Protein AF-0000000077054964 (afdb_homodimer)

Organism: Blastocystis hominis (NCBI:txid12968)

Solvent-accessible surface area (backbone atoms only — not comparable to full-atom values): 8172 Å² total; per-residue (Å²): 106,74,77,72,73,45,80,78,62,85,59,65,13,46,32,39,35,36,31,47,62,88,30,53,36,88,89,41,48,75,38,78,88,78,68,34,44,30,48,86,92,35,61,65,42,72,71,32,73,47,44,32,30,28,70,39,78,45,72,78,81,77,55,45,39,35,36,39,24,25,66,100,111,79,71,74,73,46,79,77,62,85,60,64,12,45,32,38,36,36,31,48,63,89,32,52,36,87,90,41,48,74,39,79,88,78,68,35,44,30,48,86,90,37,60,65,42,72,70,32,74,47,43,32,28,29,70,39,77,47,71,78,82,76,53,46,38,34,35,38,26,26,64,100

pLDDT: mean 88.92, std 19.29, range [23.62, 98.81]

Structure (mmCIF, N/CA/C/O backbone):
data_AF-0000000077054964-model_v1
#
loop_
_entity.id
_entity.type
_entity.pdbx_description
1 polymer 'S1 motif domain-containing protein'
#
loop_
_atom_site.group_PDB
_atom_site.id
_atom_site.type_symbol
_atom_site.label_atom_id
_atom_site.label_alt_id
_atom_site.label_comp_id
_atom_site.label_asym_id
_atom_site.label_entity_id
_atom_site.label_seq_id
_atom_site.pdbx_PDB_ins_code
_atom_site.Cartn_x
_atom_site.Cartn_y
_atom_site.Cartn_z
_atom_site.occupancy
_atom_site.B_iso_or_equiv
_atom_site.auth_seq_id
_atom_site.auth_comp_id
_atom_site.auth_asym_id
_atom_site.auth_atom_id
_atom_site.pdbx_PDB_model_num
ATOM 1 N N . MET A 1 1 ? -10.797 3.553 -9.766 1 24.56 1 MET A N 1
ATOM 2 C CA . MET A 1 1 ? -10.547 3.869 -11.172 1 24.56 1 MET A CA 1
ATOM 3 C C . MET A 1 1 ? -9.492 4.965 -11.305 1 24.56 1 MET A C 1
ATOM 5 O O . MET A 1 1 ? -9.781 6.141 -11.07 1 24.56 1 MET A O 1
ATOM 9 N N . ILE A 1 2 ? -8.312 4.715 -10.711 1 35.47 2 ILE A N 1
ATOM 10 C CA . ILE A 1 2 ? -7.176 5.555 -10.344 1 35.47 2 ILE A CA 1
ATOM 11 C C . ILE A 1 2 ? -6.648 6.277 -11.578 1 35.47 2 ILE A C 1
ATOM 13 O O . ILE A 1 2 ? -6.41 5.656 -12.617 1 35.47 2 ILE A O 1
ATOM 17 N N . ARG A 1 3 ? -7.016 7.434 -11.812 1 34.5 3 ARG A N 1
ATOM 18 C CA . ARG A 1 3 ? -6.5 8.211 -12.93 1 34.5 3 ARG A CA 1
ATOM 19 C C . ARG A 1 3 ? -4.996 8.008 -13.102 1 34.5 3 ARG A C 1
ATOM 21 O O . ARG A 1 3 ? -4.234 8.148 -12.141 1 34.5 3 ARG A O 1
ATOM 28 N N . LEU A 1 4 ? -4.648 7.102 -13.906 1 39.84 4 LEU A N 1
ATOM 29 C CA . LEU A 1 4 ? -3.309 6.887 -14.445 1 39.84 4 LEU A CA 1
ATOM 30 C C . LEU A 1 4 ? -2.645 8.219 -14.789 1 39.84 4 LEU A C 1
ATOM 32 O O . LEU A 1 4 ? -2.891 8.781 -15.852 1 39.84 4 LEU A O 1
ATOM 36 N N . HIS A 1 5 ? -2.82 9.188 -14.062 1 40.28 5 HIS A N 1
ATOM 37 C CA . HIS A 1 5 ? -1.897 10.258 -14.438 1 40.28 5 HIS A CA 1
ATOM 38 C C . HIS A 1 5 ? -0.473 9.727 -14.57 1 40.28 5 HIS A C 1
ATOM 40 O O . HIS A 1 5 ? 0.489 10.461 -14.328 1 40.28 5 HIS A O 1
ATOM 46 N N . TYR A 1 6 ? -0.419 8.438 -14.797 1 43.5 6 TYR A N 1
ATOM 47 C CA . TYR A 1 6 ? 0.88 7.773 -14.805 1 43.5 6 TYR A CA 1
ATOM 48 C C . TYR A 1 6 ? 1.759 8.312 -15.93 1 43.5 6 TYR A C 1
ATOM 50 O O . TYR A 1 6 ? 2.732 7.672 -16.328 1 43.5 6 TYR A O 1
ATOM 58 N N . LEU A 1 7 ? 1.422 9.25 -16.688 1 47.88 7 LEU A N 1
ATOM 59 C CA . LEU A 1 7 ? 2.52 9.461 -17.625 1 47.88 7 LEU A CA 1
ATOM 60 C C . LEU A 1 7 ? 3.865 9.219 -16.938 1 47.88 7 LEU A C 1
ATOM 62 O O . LEU A 1 7 ? 4.742 8.57 -17.516 1 47.88 7 LEU A O 1
ATOM 66 N N . GLY A 1 8 ? 4.098 9.945 -15.977 1 48.12 8 GLY A N 1
ATOM 67 C CA . GLY A 1 8 ? 5.508 10.031 -15.633 1 48.12 8 GLY A CA 1
ATOM 68 C C . GLY A 1 8 ? 5.992 8.852 -14.812 1 48.12 8 GLY A C 1
ATOM 69 O O . GLY A 1 8 ? 7.043 8.93 -14.172 1 48.12 8 GLY A O 1
ATOM 70 N N . LEU A 1 9 ? 5.047 7.953 -14.352 1 56.97 9 LEU A N 1
ATOM 71 C CA . LEU A 1 9 ? 5.777 7.016 -13.508 1 56.97 9 LEU A CA 1
ATOM 72 C C . LEU A 1 9 ? 6.332 5.855 -14.328 1 56.97 9 LEU A C 1
ATOM 74 O O . LEU A 1 9 ? 5.594 5.223 -15.094 1 56.97 9 LEU A O 1
ATOM 78 N N . ILE A 1 10 ? 7.461 5.945 -14.898 1 57.34 10 ILE A N 1
ATOM 79 C CA . ILE A 1 10 ? 8.266 4.926 -15.562 1 57.34 10 ILE A CA 1
ATOM 80 C C . ILE A 1 10 ? 8.633 3.828 -14.57 1 57.34 10 ILE A C 1
ATOM 82 O O . ILE A 1 10 ? 9.555 3.045 -14.82 1 57.34 10 ILE A O 1
ATOM 86 N N . VAL A 1 11 ? 7.855 3.475 -13.398 1 69.44 11 VAL A N 1
ATOM 87 C CA . VAL A 1 11 ? 8.57 2.721 -12.375 1 69.44 11 VAL A CA 1
ATOM 88 C C . VAL A 1 11 ? 8.109 1.265 -12.383 1 69.44 11 VAL A C 1
ATOM 90 O O . VAL A 1 11 ? 6.957 0.977 -12.719 1 69.44 11 VAL A O 1
ATOM 93 N N . GLU A 1 12 ? 9.031 0.285 -12.508 1 82.25 12 GLU A N 1
ATOM 94 C CA . GLU A 1 12 ? 8.805 -1.092 -12.078 1 82.25 12 GLU A CA 1
ATOM 95 C C . GLU A 1 12 ? 8.453 -1.158 -10.594 1 82.25 12 GLU A C 1
ATOM 97 O O . GLU A 1 12 ? 8.992 -0.393 -9.789 1 82.25 12 GLU A O 1
ATOM 102 N N . GLY A 1 13 ? 7.477 -2.018 -10.32 1 91.75 13 GLY A N 1
ATOM 103 C CA . GLY A 1 13 ? 7.082 -2.197 -8.93 1 91.75 13 GLY A CA 1
ATOM 104 C C . GLY A 1 13 ? 6.039 -1.195 -8.469 1 91.75 13 GLY A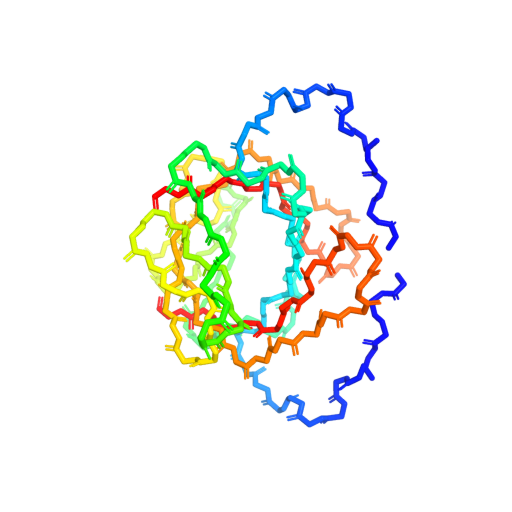 C 1
ATOM 105 O O . GLY A 1 13 ? 6.102 -0.701 -7.344 1 91.75 13 GLY A O 1
ATOM 106 N N . LEU A 1 14 ? 5.137 -0.831 -9.383 1 94.81 14 LEU A N 1
ATOM 107 C CA . LEU A 1 14 ? 4.098 0.143 -9.055 1 94.81 14 LEU A CA 1
ATOM 108 C C . LEU A 1 14 ? 3.137 -0.415 -8.016 1 94.81 14 LEU A C 1
ATOM 110 O O . LEU A 1 14 ? 2.721 -1.573 -8.102 1 94.81 14 LEU A O 1
ATOM 114 N N . PHE A 1 15 ? 2.859 0.333 -7.074 1 96.81 15 PHE A N 1
ATOM 115 C CA . PHE A 1 15 ? 1.941 0.081 -5.969 1 96.81 15 PHE A CA 1
ATOM 116 C C . PHE A 1 15 ? 1.051 1.292 -5.719 1 96.81 15 PHE A C 1
ATOM 118 O O . PHE A 1 15 ? 1.493 2.283 -5.133 1 96.81 15 PHE A O 1
ATOM 125 N N . ASN A 1 16 ? -0.178 1.223 -6.191 1 96.69 16 ASN A N 1
ATOM 126 C CA . ASN A 1 16 ? -1.139 2.291 -5.945 1 96.69 16 ASN A CA 1
ATOM 127 C C . ASN A 1 16 ? -1.849 2.109 -4.605 1 96.69 16 ASN A C 1
ATOM 129 O O . ASN A 1 16 ? -2.219 0.991 -4.242 1 96.69 16 ASN A O 1
ATOM 133 N N . ALA A 1 17 ? -2.049 3.26 -3.955 1 98.19 17 ALA A N 1
ATOM 134 C CA . ALA A 1 17 ? -2.686 3.102 -2.65 1 98.19 17 ALA A CA 1
ATOM 135 C C . ALA A 1 17 ? -3.559 4.309 -2.316 1 98.19 17 ALA A C 1
ATOM 137 O O . ALA A 1 17 ? -3.439 5.359 -2.947 1 98.19 17 ALA A O 1
ATOM 138 N N . SER A 1 18 ? -4.348 4.09 -1.297 1 97.75 18 SER A N 1
ATOM 139 C CA . SER A 1 18 ? -5.133 5.172 -0.709 1 97.75 18 SER A CA 1
ATOM 140 C C . SER A 1 18 ? -5.43 4.902 0.762 1 97.75 18 SER A C 1
ATOM 142 O O . SER A 1 18 ? -5.621 3.752 1.161 1 97.75 18 SER A O 1
ATOM 144 N N . VAL A 1 19 ? -5.48 5.945 1.447 1 97.81 19 VAL A N 1
ATOM 145 C CA . VAL A 1 19 ? -5.699 5.902 2.889 1 97.81 19 VAL A CA 1
ATOM 146 C C . VAL A 1 19 ? -6.805 6.883 3.273 1 97.81 19 VAL A C 1
ATOM 148 O O . VAL A 1 19 ? -6.684 8.086 3.035 1 97.81 19 VAL A O 1
ATOM 151 N N . PRO A 1 20 ? -7.926 6.371 3.84 1 96.44 20 PRO A N 1
ATOM 152 C CA . PRO A 1 20 ? -8.883 7.32 4.41 1 96.44 20 PRO A CA 1
ATOM 153 C C . PRO A 1 20 ? -8.359 7.992 5.68 1 96.44 20 PRO A C 1
ATOM 155 O O . PRO A 1 20 ? -7.969 7.305 6.629 1 96.44 20 PRO A O 1
ATOM 158 N N . GLU A 1 21 ? -8.398 9.281 5.719 1 95.94 21 GLU A N 1
ATOM 159 C CA . GLU A 1 21 ? -7.836 10.031 6.844 1 95.94 21 GLU A CA 1
ATOM 160 C C . GLU A 1 21 ? -8.578 9.719 8.141 1 95.94 21 GLU A C 1
ATOM 162 O O . GLU A 1 21 ? -7.988 9.75 9.219 1 95.94 21 GLU A O 1
ATOM 167 N N . ASP A 1 22 ? -9.805 9.391 8.023 1 94.19 22 ASP A N 1
ATOM 168 C CA . ASP A 1 22 ? -10.617 9.164 9.219 1 94.19 22 ASP A CA 1
ATOM 169 C C . ASP A 1 22 ? -10.383 7.766 9.781 1 94.19 22 ASP A C 1
ATOM 171 O O . ASP A 1 22 ? -10.867 7.441 10.867 1 94.19 22 ASP A O 1
ATOM 175 N N . LEU A 1 23 ? -9.656 6.945 9.086 1 94.88 23 LEU A N 1
ATOM 176 C CA . LEU A 1 23 ? -9.414 5.586 9.562 1 94.88 23 LEU A CA 1
ATOM 177 C C . LEU A 1 23 ? -7.938 5.363 9.852 1 94.88 23 LEU A C 1
ATOM 179 O O . LEU A 1 23 ? -7.453 4.23 9.789 1 94.88 23 LEU A O 1
ATOM 183 N N . MET A 1 24 ? -7.223 6.445 10.133 1 96.69 24 MET A N 1
ATOM 184 C CA . MET A 1 24 ? -5.824 6.336 10.547 1 96.69 24 MET A CA 1
ATOM 185 C C . MET A 1 24 ? -5.703 5.566 11.852 1 96.69 24 MET A C 1
ATOM 187 O O . MET A 1 24 ? -6.578 5.664 12.719 1 96.69 24 MET A O 1
ATOM 191 N N . PRO A 1 25 ? -4.582 4.785 11.953 1 96.75 25 PRO A N 1
ATOM 192 C CA . PRO A 1 25 ? -4.398 4.051 13.211 1 96.75 25 PRO A CA 1
ATOM 193 C C . PRO A 1 25 ? -4.301 4.973 14.422 1 96.75 25 PRO A C 1
ATOM 195 O O . PRO A 1 25 ? -3.918 6.137 14.289 1 96.75 25 PRO A O 1
ATOM 198 N N . SER A 1 26 ? -4.648 4.387 15.547 1 95.88 26 SER A N 1
ATOM 199 C CA . SER A 1 26 ? -4.457 5.105 16.812 1 95.88 26 SER A CA 1
ATOM 200 C C . SER A 1 26 ? -3.018 5.586 16.953 1 95.88 26 SER A C 1
ATOM 202 O O . SER A 1 26 ? -2.076 4.855 16.641 1 95.88 26 SER A O 1
ATOM 204 N N . GLY A 1 27 ? -2.875 6.781 17.547 1 97.5 27 GLY A N 1
ATOM 205 C CA . GLY A 1 27 ? -1.556 7.352 17.75 1 97.5 27 GLY A CA 1
ATOM 206 C C . GLY A 1 27 ? -1.047 8.148 16.562 1 97.5 27 GLY A C 1
ATOM 207 O O . GLY A 1 27 ? -0.029 8.836 16.672 1 97.5 27 GLY A O 1
ATOM 208 N N . SER A 1 28 ? -1.778 8.016 15.414 1 98.38 28 SER A N 1
ATOM 209 C CA . SER A 1 28 ? -1.424 8.844 14.273 1 98.38 28 SER A CA 1
ATOM 210 C C . SER A 1 28 ? -1.81 10.305 14.508 1 98.38 28 SER A C 1
ATOM 212 O O . SER A 1 28 ? -2.729 10.586 15.273 1 98.38 28 SER A O 1
ATOM 214 N N . PHE A 1 29 ? -1.113 11.188 13.844 1 98.25 29 PHE A N 1
ATOM 215 C CA . PHE A 1 29 ? -1.448 12.609 13.938 1 98.25 29 PHE A CA 1
ATOM 216 C C . PHE A 1 29 ? -0.999 13.352 12.688 1 98.25 29 PHE A C 1
ATOM 218 O O . PHE A 1 29 ? -0.128 12.883 11.953 1 98.25 29 PHE A O 1
ATOM 225 N N . TYR A 1 30 ? -1.619 14.492 12.43 1 98.19 30 TYR A N 1
ATOM 226 C CA . TYR A 1 30 ? -1.22 15.367 11.328 1 98.19 30 TYR A CA 1
ATOM 227 C C . TYR A 1 30 ? -0.177 16.375 11.789 1 98.19 30 TYR A C 1
ATOM 229 O O . TYR A 1 30 ? -0.426 17.156 12.711 1 98.19 30 TYR A O 1
ATOM 237 N N . ASP A 1 31 ? 1.033 16.344 11.18 1 98.25 31 ASP A N 1
ATOM 238 C CA . ASP A 1 31 ? 2.057 17.359 11.406 1 98.25 31 ASP A CA 1
ATOM 239 C C . ASP A 1 31 ? 1.779 18.625 10.586 1 98.25 31 ASP A C 1
ATOM 241 O O . ASP A 1 31 ? 2.064 18.656 9.383 1 98.25 31 ASP A O 1
ATOM 245 N N . SER A 1 32 ? 1.29 19.672 11.258 1 97.06 32 SER A N 1
ATOM 246 C CA . SER A 1 32 ? 0.874 20.891 10.562 1 97.06 32 SER A CA 1
ATOM 247 C C . SER A 1 32 ? 2.076 21.672 10.039 1 97.06 32 SER A C 1
ATOM 249 O O . SER A 1 32 ? 1.941 22.5 9.148 1 97.06 32 SER A O 1
ATOM 251 N N . VAL A 1 33 ? 3.242 21.438 10.633 1 97.56 33 VAL A N 1
ATOM 252 C CA . VAL A 1 33 ? 4.449 22.109 10.172 1 97.56 33 VAL A CA 1
ATOM 253 C C . VAL A 1 33 ? 4.922 21.484 8.859 1 97.56 33 VAL A C 1
ATOM 255 O O . VAL A 1 33 ? 5.188 22.203 7.891 1 97.56 33 VAL A O 1
ATOM 258 N N . LYS A 1 34 ? 4.934 20.125 8.828 1 96.56 34 LYS A N 1
ATOM 259 C CA . LYS A 1 34 ? 5.41 19.406 7.648 1 96.56 34 LYS A CA 1
ATOM 260 C C . LYS A 1 34 ? 4.27 19.125 6.676 1 96.56 34 LYS A C 1
ATOM 262 O O . LYS A 1 34 ? 4.496 18.672 5.555 1 96.56 34 LYS A O 1
ATOM 267 N N . HIS A 1 35 ? 3.1 19.391 7.082 1 96.62 35 HIS A N 1
ATOM 268 C CA . HIS A 1 35 ? 1.896 19.172 6.285 1 96.62 35 HIS A CA 1
ATOM 269 C C . HIS A 1 35 ? 1.79 17.719 5.832 1 96.62 35 HIS A C 1
ATOM 271 O O . HIS A 1 35 ? 1.581 17.453 4.648 1 96.62 35 HIS A O 1
ATOM 277 N N . THR A 1 36 ? 1.923 16.781 6.766 1 97.94 36 THR A N 1
ATOM 278 C CA . THR A 1 36 ? 1.845 15.352 6.445 1 97.94 36 THR A CA 1
ATOM 279 C C . THR A 1 36 ? 1.383 14.555 7.656 1 97.94 36 THR A C 1
ATOM 281 O O . THR A 1 36 ? 1.555 14.984 8.797 1 97.94 36 THR A O 1
ATOM 284 N N . TRP A 1 37 ? 0.788 13.438 7.422 1 98.31 37 TRP A N 1
ATOM 285 C CA . TRP A 1 37 ? 0.411 12.516 8.484 1 98.31 37 TRP A CA 1
ATOM 286 C C . TRP A 1 37 ? 1.622 11.727 8.977 1 98.31 37 TRP A C 1
ATOM 288 O O . TRP A 1 37 ? 2.465 11.312 8.18 1 98.31 37 TRP A O 1
ATOM 298 N N . VAL A 1 38 ? 1.699 11.594 10.297 1 98.81 38 VAL A N 1
ATOM 299 C CA . VAL A 1 38 ? 2.629 10.656 10.922 1 98.81 38 VAL A CA 1
ATOM 300 C C . VAL A 1 38 ? 1.871 9.422 11.406 1 98.81 38 VAL A C 1
ATOM 302 O O . VAL A 1 38 ? 0.947 9.531 12.219 1 98.81 38 VAL A O 1
ATOM 305 N N . VAL A 1 39 ? 2.184 8.266 10.922 1 98.44 39 VA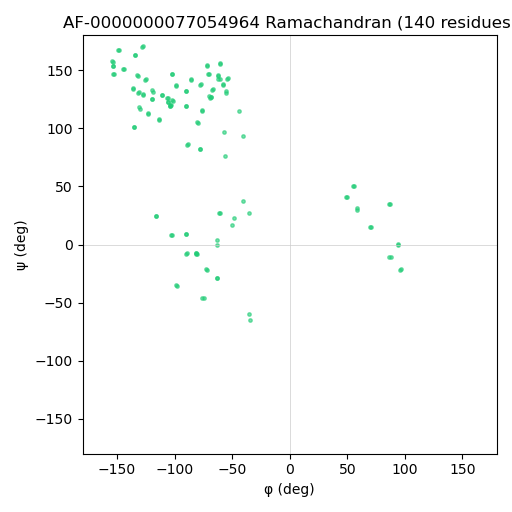L A N 1
ATOM 306 C CA . VAL A 1 39 ? 1.521 6.992 11.188 1 98.44 39 VAL A CA 1
ATOM 307 C C . VAL A 1 39 ? 2.549 5.961 11.641 1 98.44 39 VAL A C 1
ATOM 309 O O . VAL A 1 39 ? 3.557 5.738 10.969 1 98.44 39 VAL A O 1
ATOM 312 N N . LYS A 1 40 ? 2.309 5.316 12.727 1 97.38 40 LYS A N 1
ATOM 313 C CA . LYS A 1 40 ? 3.248 4.336 13.266 1 97.38 40 LYS A CA 1
ATOM 314 C C . LYS A 1 40 ? 4.664 4.906 13.328 1 97.38 40 LYS A C 1
ATOM 316 O O . LYS A 1 40 ? 5.609 4.273 12.852 1 97.38 40 LYS 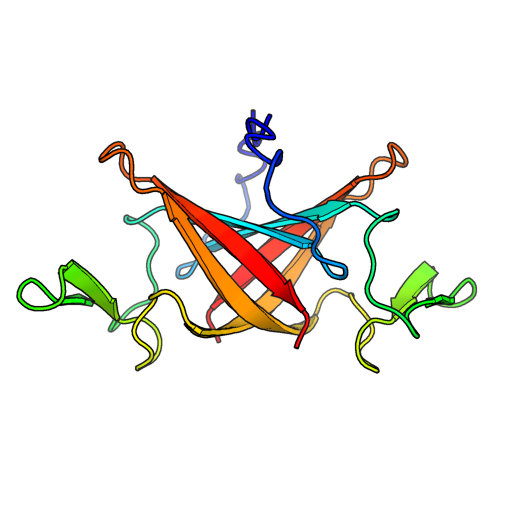A O 1
ATOM 321 N N . ASP A 1 41 ? 4.734 6.152 13.727 1 97.62 41 ASP A N 1
ATOM 322 C CA . ASP A 1 41 ? 5.977 6.875 13.969 1 97.62 41 ASP A CA 1
ATOM 323 C C . ASP A 1 41 ? 6.707 7.156 12.656 1 97.62 41 ASP A C 1
ATOM 325 O O . ASP A 1 41 ? 7.93 7.336 12.648 1 97.62 41 ASP A O 1
ATOM 329 N N . THR A 1 42 ? 6.066 7.031 11.57 1 98.25 42 THR A N 1
ATOM 330 C CA . THR A 1 42 ? 6.613 7.328 10.25 1 98.25 42 THR A CA 1
ATOM 331 C C . THR A 1 42 ? 5.805 8.422 9.562 1 98.25 42 THR A C 1
ATOM 333 O O . THR A 1 42 ? 4.578 8.328 9.469 1 98.25 42 THR A O 1
ATOM 336 N N . ALA A 1 43 ? 6.504 9.516 9.125 1 98.62 43 ALA A N 1
ATOM 337 C CA . ALA A 1 43 ? 5.82 10.523 8.312 1 98.62 43 ALA A CA 1
ATOM 338 C C . ALA A 1 43 ? 5.469 9.969 6.938 1 98.62 43 ALA A C 1
ATOM 340 O O . ALA A 1 43 ? 6.312 9.359 6.27 1 98.62 43 ALA A O 1
ATOM 341 N N . MET A 1 44 ? 4.238 10.055 6.543 1 98.69 44 MET A N 1
ATOM 342 C CA . MET A 1 44 ? 3.814 9.672 5.203 1 98.69 44 MET A CA 1
ATOM 343 C C . MET A 1 44 ? 4.168 10.75 4.188 1 98.69 44 MET A C 1
ATOM 345 O O . MET A 1 44 ? 3.322 11.57 3.826 1 98.69 44 MET A O 1
ATOM 349 N N . GLU A 1 45 ? 5.344 10.766 3.74 1 98.25 45 GLU A N 1
ATOM 350 C CA . GLU A 1 45 ? 5.879 11.742 2.791 1 98.25 45 GLU A CA 1
ATOM 351 C C . GLU A 1 45 ? 6.68 11.055 1.688 1 98.25 45 GLU A C 1
ATOM 353 O O . GLU A 1 45 ? 7.016 9.875 1.8 1 98.25 45 GLU A O 1
ATOM 358 N N . ILE A 1 46 ? 6.875 11.82 0.643 1 97 46 ILE A N 1
ATOM 359 C CA . ILE A 1 46 ? 7.637 11.281 -0.476 1 97 46 ILE A CA 1
ATOM 360 C C . ILE A 1 46 ? 9 10.789 0.015 1 97 46 ILE A C 1
ATOM 362 O O . ILE A 1 46 ? 9.68 11.492 0.768 1 97 46 ILE A O 1
ATOM 366 N N . GLY A 1 47 ? 9.336 9.594 -0.365 1 97.25 47 GLY A N 1
ATOM 367 C CA . GLY A 1 47 ? 10.602 9 0.035 1 97.25 47 GLY A CA 1
ATOM 368 C C . GLY A 1 47 ? 10.477 8.086 1.244 1 97.25 47 GLY A C 1
ATOM 369 O O . GLY A 1 47 ? 11.352 7.262 1.496 1 97.25 47 GLY A O 1
ATOM 370 N N . SER A 1 48 ? 9.453 8.203 2.072 1 98.38 48 SER A N 1
ATOM 371 C CA . SER A 1 48 ? 9.258 7.348 3.236 1 98.38 48 SER A CA 1
ATOM 372 C C . SER A 1 48 ? 8.859 5.934 2.818 1 98.38 48 SER A C 1
ATOM 374 O O . SER A 1 48 ? 8.219 5.742 1.782 1 98.38 48 SER A O 1
ATOM 376 N N . VAL A 1 49 ? 9.32 4.977 3.627 1 98.69 49 VAL A N 1
ATOM 377 C CA . VAL A 1 49 ? 8.93 3.582 3.443 1 98.69 49 VAL A CA 1
ATOM 378 C C . VAL A 1 49 ? 7.848 3.211 4.453 1 98.69 49 VAL A C 1
ATOM 380 O O . VAL A 1 49 ? 8.031 3.387 5.66 1 98.69 49 VAL A O 1
ATOM 383 N N . LEU A 1 50 ? 6.691 2.723 3.951 1 98.62 50 LEU A N 1
ATOM 384 C CA . LEU A 1 50 ? 5.586 2.26 4.781 1 98.62 50 LEU A CA 1
ATOM 385 C C . LEU A 1 50 ? 5.555 0.735 4.844 1 98.62 50 LEU A C 1
ATOM 387 O O . LEU A 1 50 ? 5.938 0.063 3.883 1 98.62 50 LEU A O 1
ATOM 391 N N . ARG A 1 51 ? 5.129 0.26 5.969 1 98.75 51 ARG A N 1
ATOM 392 C CA . ARG A 1 51 ? 4.879 -1.168 6.137 1 98.75 51 ARG A CA 1
ATOM 393 C C . ARG A 1 51 ? 3.385 -1.447 6.281 1 98.75 51 ARG A C 1
ATOM 395 O O . ARG A 1 51 ? 2.717 -0.853 7.129 1 98.75 51 ARG A O 1
ATOM 402 N N . VAL A 1 52 ? 2.963 -2.377 5.453 1 98.38 52 VAL A N 1
ATOM 403 C CA . VAL A 1 52 ? 1.531 -2.66 5.457 1 98.38 52 VAL A CA 1
ATOM 404 C C . VAL A 1 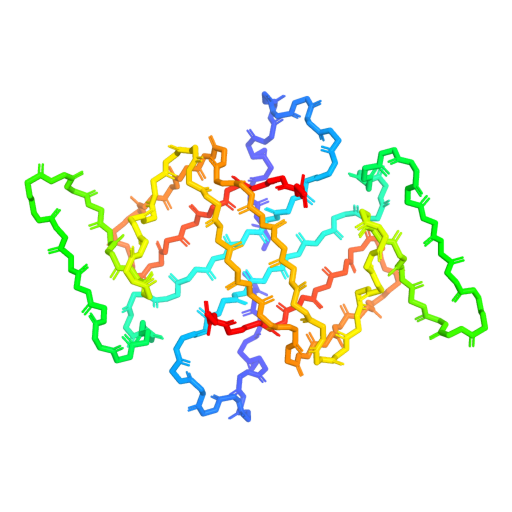52 ? 1.304 -4.172 5.438 1 98.38 52 VAL A C 1
ATOM 406 O O . VAL A 1 52 ? 1.991 -4.898 4.719 1 98.38 52 VAL A O 1
ATOM 409 N N . LYS A 1 53 ? 0.444 -4.578 6.262 1 97.81 53 LYS A N 1
ATOM 410 C CA . LYS A 1 53 ? 0.057 -5.984 6.316 1 97.81 53 LYS A CA 1
ATOM 411 C C . LYS A 1 53 ? -1.116 -6.27 5.383 1 97.81 53 LYS A C 1
ATOM 413 O O . LYS A 1 53 ? -2.107 -5.539 5.383 1 97.81 53 LYS A O 1
ATOM 418 N N . VAL A 1 54 ? -1.02 -7.344 4.57 1 97.44 54 VAL A N 1
ATOM 419 C CA . VAL A 1 54 ? -2.109 -7.742 3.686 1 97.44 54 VAL A CA 1
ATOM 420 C C . VAL A 1 54 ? -3.203 -8.438 4.492 1 97.44 54 VAL A C 1
ATOM 422 O O . VAL A 1 54 ? -2.986 -9.523 5.043 1 97.44 54 VAL A O 1
ATOM 425 N N . ASP A 1 55 ? -4.32 -7.812 4.523 1 96.12 55 ASP A N 1
ATOM 426 C CA . ASP A 1 55 ? -5.438 -8.383 5.27 1 96.12 55 ASP A CA 1
ATOM 427 C C . ASP A 1 55 ? -6.395 -9.133 4.344 1 96.12 55 ASP A C 1
ATOM 429 O O . ASP A 1 55 ? -7.031 -10.102 4.758 1 96.12 55 ASP A O 1
ATOM 433 N N . ARG A 1 56 ? -6.582 -8.633 3.129 1 95.5 56 ARG A N 1
ATOM 434 C CA . ARG A 1 56 ? -7.402 -9.266 2.1 1 95.5 56 ARG A CA 1
ATOM 435 C C . ARG A 1 56 ? -6.797 -9.062 0.714 1 95.5 56 ARG A C 1
ATOM 437 O O . ARG A 1 56 ? -6.105 -8.07 0.474 1 95.5 56 ARG A O 1
ATOM 444 N N . ILE A 1 57 ? -7.074 -10.023 -0.127 1 96.62 57 ILE A N 1
ATOM 445 C CA . ILE A 1 57 ? -6.633 -9.961 -1.516 1 96.62 57 ILE A CA 1
ATOM 446 C C . ILE A 1 57 ? -7.801 -10.273 -2.445 1 96.62 57 ILE A C 1
ATOM 448 O O . ILE A 1 57 ? -8.531 -11.242 -2.229 1 96.62 57 ILE A O 1
ATOM 452 N N . HIS A 1 58 ? -7.961 -9.398 -3.449 1 95.19 58 HIS A N 1
ATOM 453 C CA . HIS A 1 58 ? -8.93 -9.625 -4.516 1 95.19 58 HIS A CA 1
ATOM 454 C C . HIS A 1 58 ? -8.25 -9.609 -5.883 1 95.19 58 HIS A C 1
ATOM 456 O O . HIS A 1 58 ? -7.758 -8.57 -6.324 1 95.19 58 HIS A O 1
ATOM 462 N N . ASP A 1 59 ? -8.227 -10.719 -6.508 1 95.56 59 ASP A N 1
ATOM 463 C CA . ASP A 1 59 ? -7.734 -10.875 -7.875 1 95.56 59 ASP A CA 1
ATOM 464 C C . ASP A 1 59 ? -8.859 -11.266 -8.828 1 95.56 59 ASP A C 1
ATOM 466 O O . ASP A 1 59 ? -9.289 -12.422 -8.836 1 95.56 59 ASP A O 1
ATOM 470 N N . ASN A 1 60 ? -9.266 -10.281 -9.672 1 95.12 60 ASN A N 1
ATOM 471 C CA . ASN A 1 60 ? -10.344 -10.523 -10.625 1 95.12 60 ASN A CA 1
ATOM 472 C C . ASN A 1 60 ? -9.812 -11.055 -11.953 1 95.12 60 ASN A C 1
ATOM 474 O O . ASN A 1 60 ? -10.539 -11.086 -12.945 1 95.12 60 ASN A O 1
ATOM 478 N N . ASN A 1 61 ? -8.648 -11.391 -12.078 1 95 61 ASN A N 1
ATOM 479 C CA . ASN A 1 61 ? -7.996 -11.875 -13.289 1 95 61 ASN A CA 1
ATOM 480 C C . ASN A 1 61 ? -8.086 -10.859 -14.422 1 95 61 ASN A C 1
ATOM 482 O O . ASN A 1 61 ? -8.328 -11.227 -15.57 1 95 61 ASN A O 1
ATOM 486 N N . ASP A 1 62 ? -8.125 -9.617 -14.078 1 97 62 ASP A N 1
ATOM 487 C CA . ASP A 1 62 ? -8.125 -8.547 -15.07 1 97 62 ASP A CA 1
ATOM 488 C C . ASP A 1 62 ? -6.742 -7.906 -15.188 1 97 62 ASP A C 1
ATOM 490 O O . ASP A 1 62 ? -6.582 -6.879 -15.852 1 97 62 ASP A O 1
ATOM 494 N N . GLY A 1 63 ? -5.762 -8.484 -14.539 1 96.25 63 GLY A N 1
ATOM 495 C CA . GLY A 1 63 ? -4.406 -7.953 -14.57 1 96.25 63 GLY A CA 1
ATOM 496 C C . GLY A 1 63 ? -4.102 -7.027 -13.414 1 96.25 63 GLY A C 1
ATOM 497 O O . GLY A 1 63 ? -2.977 -6.535 -13.281 1 96.25 63 GLY A O 1
ATOM 498 N N . MET A 1 64 ? -5.117 -6.848 -12.531 1 97.12 64 MET A N 1
ATOM 499 C CA . MET A 1 64 ? -4.949 -6.027 -11.336 1 97.12 64 MET A CA 1
ATOM 500 C C . MET A 1 64 ? -5.18 -6.852 -10.078 1 97.12 64 MET A C 1
ATOM 502 O O . MET A 1 64 ? -6.125 -7.637 -10.008 1 97.12 64 MET A O 1
ATOM 506 N N . ILE A 1 65 ? -4.234 -6.688 -9.141 1 97.81 65 ILE A N 1
ATOM 507 C CA . ILE A 1 65 ? -4.43 -7.309 -7.836 1 97.81 65 ILE A CA 1
ATOM 508 C C . ILE A 1 65 ? -4.844 -6.246 -6.82 1 97.81 65 ILE A C 1
ATOM 510 O O . ILE A 1 65 ? -4.102 -5.293 -6.574 1 97.81 65 ILE A O 1
ATOM 514 N N . ASN A 1 66 ? -5.984 -6.426 -6.254 1 97.44 66 ASN A N 1
ATOM 515 C CA . ASN A 1 66 ? -6.457 -5.496 -5.234 1 97.44 66 ASN A CA 1
ATOM 516 C C . ASN A 1 66 ? -6.211 -6.035 -3.828 1 97.44 66 ASN A C 1
ATOM 518 O O . ASN A 1 66 ? -6.402 -7.227 -3.572 1 97.44 66 ASN A O 1
ATOM 522 N N . LEU A 1 67 ? -5.723 -5.129 -2.953 1 97.31 67 LEU A N 1
ATOM 523 C CA . LEU A 1 67 ? -5.406 -5.488 -1.575 1 97.31 67 LEU A CA 1
ATOM 524 C C . LEU A 1 67 ? -6.137 -4.578 -0.594 1 97.31 67 LEU A C 1
ATOM 526 O O . LEU A 1 67 ? -6.32 -3.389 -0.865 1 97.31 67 LEU A O 1
ATOM 530 N N . ILE A 1 68 ? -6.566 -5.137 0.465 1 96.25 68 ILE A N 1
ATOM 531 C CA . ILE A 1 68 ? -6.875 -4.41 1.691 1 96.25 68 ILE A CA 1
ATOM 532 C C . ILE A 1 68 ? -5.789 -4.668 2.732 1 96.25 68 ILE A C 1
ATOM 534 O O . ILE A 1 68 ? -5.5 -5.824 3.062 1 96.25 68 ILE A O 1
ATOM 538 N N . CYS A 1 69 ? -5.223 -3.588 3.146 1 96.94 69 CYS A N 1
ATOM 539 C CA . CYS A 1 69 ? -4.102 -3.709 4.07 1 96.94 69 CYS A CA 1
ATOM 540 C C . CYS A 1 69 ? -4.32 -2.852 5.312 1 96.94 69 CYS A C 1
ATOM 542 O O . CYS A 1 69 ? -5.277 -2.074 5.371 1 96.94 69 CYS A O 1
ATOM 544 N N . SER A 1 70 ? -3.457 -3.033 6.293 1 96.31 70 SER A N 1
ATOM 545 C CA . SER A 1 70 ? -3.387 -2.193 7.484 1 96.31 70 SER A CA 1
ATOM 546 C C . SER A 1 70 ? -1.949 -1.782 7.785 1 96.31 70 SER A C 1
ATOM 548 O O . SER A 1 70 ? -1.019 -2.564 7.582 1 96.31 70 SER A O 1
ATOM 550 N N . PHE A 1 71 ? -1.861 -0.586 8.305 1 97.69 71 PHE A N 1
ATOM 551 C CA . PHE A 1 71 ? -0.546 -0.14 8.75 1 97.69 71 PHE A CA 1
ATOM 552 C C . PHE A 1 71 ? -0.017 -1.037 9.859 1 97.69 71 PHE A C 1
ATOM 554 O O . PHE A 1 71 ? -0.78 -1.489 10.719 1 97.69 71 PHE A O 1
ATOM 561 N N . VAL A 1 72 ? 1.356 -1.304 9.836 1 96.56 72 VAL A N 1
ATOM 562 C CA . VAL A 1 72 ? 1.983 -2.059 10.914 1 96.56 72 VAL A CA 1
ATOM 563 C C . VAL A 1 72 ? 3.238 -1.332 11.398 1 96.56 72 VAL A C 1
ATOM 565 O O . VAL A 1 72 ? 3.838 -0.557 10.648 1 96.56 72 VAL A O 1
ATOM 568 N N . MET B 1 1 ? -13.773 4.23 -7.465 1 23.62 1 MET B N 1
ATOM 569 C CA . MET B 1 1 ? -14.656 3.111 -7.777 1 23.62 1 MET B CA 1
ATOM 570 C C . MET B 1 1 ? -14.422 1.949 -6.82 1 23.62 1 MET B C 1
ATOM 572 O O . MET B 1 1 ? -14.664 0.792 -7.172 1 23.62 1 MET B O 1
ATOM 576 N N . ILE B 1 2 ? -13.508 2.078 -5.848 1 34.47 2 ILE B N 1
ATOM 577 C CA . ILE B 1 2 ? -13.094 1.142 -4.809 1 34.47 2 ILE B CA 1
ATOM 578 C C . ILE B 1 2 ? -14.312 0.707 -3.994 1 34.47 2 ILE B C 1
ATOM 580 O O . ILE B 1 2 ? -14.953 1.529 -3.334 1 34.47 2 ILE B O 1
ATOM 584 N N . ARG B 1 3 ? -15.133 -0.141 -4.469 1 33.38 3 ARG B N 1
ATOM 585 C CA . ARG B 1 3 ? -16.328 -0.668 -3.826 1 33.38 3 ARG B CA 1
ATOM 586 C C . ARG B 1 3 ? -16.062 -1.034 -2.373 1 33.38 3 ARG B C 1
ATOM 588 O O . ARG B 1 3 ? -14.984 -1.55 -2.049 1 33.38 3 ARG B O 1
ATOM 595 N N . LEU B 1 4 ? -16.703 -0.348 -1.456 1 39.06 4 LEU B N 1
ATOM 596 C CA . LEU B 1 4 ? -16.938 -0.557 -0.032 1 39.06 4 LEU B CA 1
ATOM 597 C C . LEU B 1 4 ? -17.109 -2.041 0.279 1 39.06 4 LEU B C 1
ATOM 599 O O . LEU B 1 4 ? -18.219 -2.559 0.275 1 39.06 4 LEU B O 1
ATOM 603 N N . HIS B 1 5 ? -16.547 -2.857 -0.473 1 39.56 5 HIS B N 1
ATOM 604 C CA . HIS B 1 5 ? -16.766 -4.16 0.151 1 39.56 5 HIS B CA 1
ATOM 605 C C . HIS B 1 5 ? -16.391 -4.133 1.627 1 39.56 5 HIS B C 1
ATOM 607 O O . HIS B 1 5 ? -16 -5.156 2.191 1 39.56 5 HIS B O 1
ATOM 613 N N . TYR B 1 6 ? -16.312 -2.922 2.07 1 43.78 6 TYR B N 1
ATOM 614 C CA . TYR B 1 6 ? -15.852 -2.73 3.443 1 43.78 6 TYR B CA 1
ATOM 615 C C . TYR B 1 6 ? -16.828 -3.367 4.43 1 43.78 6 TYR B C 1
ATOM 617 O O . TYR B 1 6 ? -16.781 -3.064 5.625 1 43.78 6 TYR B O 1
ATOM 625 N N . LEU B 1 7 ? -17.875 -3.967 4.098 1 48.16 7 LEU B N 1
ATOM 626 C CA . LEU B 1 7 ? -18.562 -4.41 5.312 1 48.16 7 LEU B CA 1
ATOM 627 C C . LEU B 1 7 ? -17.547 -4.805 6.387 1 48.16 7 LEU B C 1
ATOM 629 O O . LEU B 1 7 ? -17.672 -4.398 7.543 1 48.16 7 LEU B O 1
ATOM 633 N N . GLY B 1 8 ? -16.844 -5.773 6.121 1 48.75 8 GLY B N 1
ATOM 634 C CA . GLY B 1 8 ? -16.234 -6.449 7.258 1 48.75 8 GLY B CA 1
ATOM 635 C C . GLY B 1 8 ? -14.984 -5.762 7.758 1 48.75 8 GLY B C 1
ATOM 636 O O . GLY B 1 8 ? -14.18 -6.367 8.477 1 48.75 8 GLY B O 1
ATOM 637 N N . LEU B 1 9 ? -14.5 -4.723 6.988 1 57.94 9 LEU B N 1
ATOM 638 C CA . LEU B 1 9 ? -13.242 -4.344 7.633 1 57.94 9 LEU B CA 1
ATOM 639 C C . LEU B 1 9 ? -13.484 -3.279 8.703 1 57.94 9 LEU B C 1
ATOM 641 O O . LEU B 1 9 ? -14.141 -2.27 8.438 1 57.94 9 LEU B O 1
ATOM 645 N N . ILE B 1 10 ? -13.82 -3.619 9.906 1 58.12 10 ILE B N 1
ATOM 646 C CA . ILE B 1 10 ? -13.883 -2.791 11.102 1 58.12 10 ILE B CA 1
ATOM 647 C C . ILE B 1 10 ? -12.5 -2.242 11.422 1 58.12 10 ILE B C 1
ATOM 649 O O . ILE B 1 10 ? -12.266 -1.722 12.516 1 58.12 10 ILE B O 1
ATOM 653 N N . VAL B 1 11 ? -11.461 -2.018 10.438 1 69.56 11 VAL B N 1
ATOM 654 C CA . VAL B 1 11 ? -10.094 -1.96 10.953 1 69.56 11 VAL B CA 1
ATOM 655 C C . VAL B 1 11 ? -9.602 -0.514 10.953 1 69.56 11 VAL B C 1
ATOM 657 O O . VAL B 1 11 ? -10.055 0.301 10.141 1 69.56 11 VAL B O 1
ATOM 660 N N . GLU B 1 12 ? -9.109 0.028 12.086 1 82.88 12 GLU B N 1
ATOM 661 C CA . GLU B 1 12 ? -8.195 1.165 12.141 1 82.88 12 GLU B CA 1
ATOM 662 C C . GLU B 1 12 ? -6.918 0.887 11.352 1 82.88 12 GLU B C 1
ATOM 664 O O . GLU B 1 12 ? -6.418 -0.24 11.344 1 82.88 12 GLU B O 1
ATOM 669 N N . GLY B 1 13 ? -6.52 1.901 10.625 1 92.12 13 GLY B N 1
ATOM 670 C CA . GLY B 1 13 ? -5.297 1.775 9.852 1 92.12 13 GLY B CA 1
ATOM 671 C C . GLY B 1 13 ? -5.52 1.173 8.477 1 92.12 13 GLY B C 1
ATOM 672 O O . GLY B 1 13 ? -4.707 0.373 8 1 92.12 13 GLY B O 1
ATOM 673 N N . LEU B 1 14 ? -6.664 1.483 7.855 1 94.94 14 LEU B N 1
ATOM 674 C CA . LEU B 1 14 ? -6.992 0.947 6.539 1 94.94 14 LEU B CA 1
ATOM 675 C C . LEU B 1 14 ? -6.059 1.513 5.473 1 94.94 14 LEU B C 1
ATOM 677 O O . LEU B 1 14 ? -5.777 2.713 5.461 1 94.94 14 LEU B O 1
ATOM 681 N N . PHE B 1 15 ? -5.574 0.706 4.688 1 96.94 15 PHE B N 1
ATOM 682 C CA . PHE B 1 15 ? -4.695 0.973 3.555 1 96.94 15 PHE B CA 1
ATOM 683 C C . PHE B 1 15 ? -5.137 0.186 2.328 1 96.94 15 PHE B C 1
ATOM 685 O O . PHE B 1 15 ? -4.887 -1.017 2.23 1 96.94 15 PHE B O 1
ATOM 692 N N . ASN B 1 16 ? -5.812 0.854 1.42 1 96.69 16 ASN B N 1
ATOM 693 C CA . ASN B 1 16 ? -6.227 0.219 0.174 1 96.69 16 ASN B CA 1
ATOM 694 C C . ASN 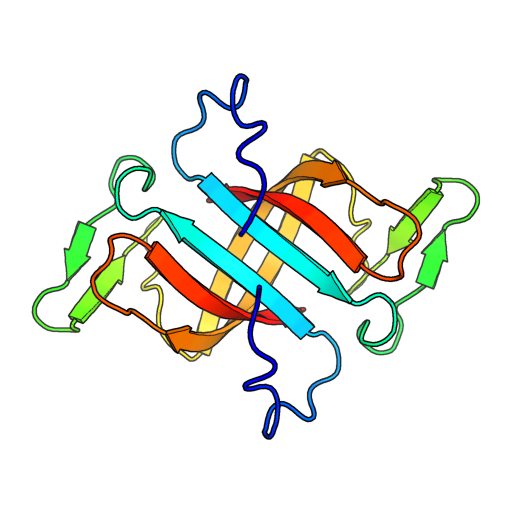B 1 16 ? -5.125 0.283 -0.881 1 96.69 16 ASN B C 1
ATOM 696 O O . ASN B 1 16 ? -4.453 1.306 -1.022 1 96.69 16 ASN B O 1
ATOM 700 N N . ALA B 1 17 ? -5.051 -0.833 -1.627 1 98.19 17 ALA B N 1
ATOM 701 C CA . ALA B 1 17 ? -3.975 -0.812 -2.613 1 98.19 17 ALA B CA 1
ATOM 702 C C . ALA B 1 17 ? -4.348 -1.621 -3.852 1 98.19 17 ALA B C 1
ATOM 704 O O . ALA B 1 17 ? -5.293 -2.412 -3.822 1 98.19 17 ALA B O 1
ATOM 705 N N . SER B 1 18 ? -3.529 -1.411 -4.859 1 97.69 18 SER B N 1
ATOM 706 C CA . SER B 1 18 ? -3.604 -2.221 -6.07 1 97.69 18 SER B CA 1
ATOM 707 C C . SER B 1 18 ? -2.254 -2.285 -6.773 1 97.69 18 SER B C 1
ATOM 709 O O . SER B 1 18 ? -1.489 -1.319 -6.754 1 97.69 18 SER B O 1
ATOM 711 N N . VAL B 1 19 ? -2.047 -3.385 -7.355 1 97.81 19 VAL B N 1
ATOM 712 C CA . VAL B 1 19 ? -0.792 -3.668 -8.047 1 97.81 19 VAL B CA 1
ATOM 713 C C . VAL B 1 19 ? -1.079 -4.199 -9.445 1 97.81 19 VAL B C 1
ATOM 715 O O . VAL B 1 19 ? -1.743 -5.227 -9.602 1 97.81 19 VAL B O 1
ATOM 718 N N . PRO B 1 20 ? -0.641 -3.439 -10.492 1 96.38 20 PRO B N 1
ATOM 719 C CA . PRO B 1 20 ? -0.72 -4.051 -11.82 1 96.38 20 PRO B CA 1
ATOM 720 C C . PRO B 1 20 ? 0.266 -5.203 -12 1 96.38 20 PRO B C 1
ATOM 722 O O . PRO B 1 20 ? 1.47 -5.027 -11.797 1 96.38 20 PRO B O 1
ATOM 725 N N . GLU B 1 21 ? -0.21 -6.348 -12.398 1 95.94 21 GLU B N 1
ATOM 726 C CA . GLU B 1 21 ? 0.625 -7.543 -12.508 1 95.94 21 GLU B CA 1
ATOM 727 C C . GLU B 1 21 ? 1.73 -7.348 -13.547 1 95.94 21 GLU B C 1
ATOM 729 O O . GLU B 1 21 ? 2.82 -7.91 -13.406 1 95.94 21 GLU B O 1
ATOM 734 N N . ASP B 1 22 ? 1.471 -6.539 -14.5 1 94 22 ASP B N 1
ATOM 735 C CA . ASP B 1 22 ? 2.439 -6.367 -15.578 1 94 22 ASP B CA 1
ATOM 736 C C . ASP B 1 22 ? 3.545 -5.395 -15.172 1 94 22 ASP B C 1
ATOM 738 O O . ASP B 1 22 ? 4.531 -5.234 -15.891 1 94 22 ASP B O 1
ATOM 742 N N . LEU B 1 23 ? 3.41 -4.766 -14.047 1 94.75 23 LEU B N 1
ATOM 743 C CA . LEU B 1 23 ? 4.422 -3.805 -13.617 1 94.75 23 LEU B CA 1
ATOM 744 C C . LEU B 1 23 ? 5.109 -4.277 -12.336 1 94.75 23 LEU B C 1
ATOM 746 O O . LEU B 1 23 ? 5.625 -3.461 -11.57 1 94.75 23 LEU B O 1
ATOM 750 N N . MET B 1 24 ? 5.094 -5.566 -12.109 1 96.56 24 MET B N 1
ATOM 751 C CA . MET B 1 24 ? 5.824 -6.137 -10.984 1 96.56 24 MET B CA 1
ATOM 752 C C . MET B 1 24 ? 7.324 -5.879 -11.117 1 96.56 24 MET B C 1
ATOM 754 O O . MET B 1 24 ? 7.855 -5.863 -12.227 1 96.56 24 MET B O 1
ATOM 758 N N . PRO B 1 25 ? 7.98 -5.672 -9.922 1 96.69 25 PRO B N 1
ATOM 759 C CA . PRO B 1 25 ? 9.43 -5.453 -9.992 1 96.69 25 PRO B CA 1
ATOM 760 C C . PRO B 1 25 ? 10.172 -6.645 -10.594 1 96.69 25 PRO B C 1
ATOM 762 O O . PRO B 1 25 ? 9.68 -7.773 -10.547 1 96.69 25 PRO B O 1
ATOM 765 N N . SER B 1 26 ? 11.32 -6.324 -11.117 1 95.75 26 SER B N 1
ATOM 766 C CA . SER B 1 26 ? 12.211 -7.379 -11.594 1 95.75 26 SER B CA 1
ATOM 767 C C . SER B 1 26 ? 12.484 -8.406 -10.5 1 95.75 26 SER B C 1
ATOM 769 O O . SER B 1 26 ? 12.695 -8.047 -9.344 1 95.75 26 SER B O 1
ATOM 771 N N . GLY B 1 27 ? 12.562 -9.672 -10.922 1 97.44 27 GLY B N 1
ATOM 772 C CA . GLY B 1 27 ? 12.836 -10.75 -9.984 1 97.44 27 GLY B CA 1
ATOM 773 C C . GLY B 1 27 ? 11.586 -11.312 -9.344 1 97.44 27 GLY B C 1
ATOM 774 O O . GLY B 1 27 ? 11.633 -12.344 -8.672 1 97.44 27 GLY B O 1
ATOM 775 N N . SER B 1 28 ? 10.438 -10.594 -9.555 1 98.38 28 SER B N 1
ATOM 776 C CA . SER B 1 28 ? 9.172 -11.133 -9.07 1 98.38 28 SER B CA 1
ATOM 777 C C . SER B 1 28 ? 8.727 -12.32 -9.914 1 98.38 28 SER B C 1
ATOM 779 O O . SER B 1 28 ? 9.086 -12.43 -11.094 1 98.38 28 SER B O 1
ATOM 781 N N . PHE B 1 29 ? 7.961 -13.18 -9.328 1 98.25 29 PHE B N 1
ATOM 782 C CA . PHE B 1 29 ? 7.414 -14.312 -10.062 1 98.25 29 PHE B CA 1
ATOM 783 C C . PHE B 1 29 ? 6.113 -14.797 -9.438 1 98.25 29 PHE B C 1
ATOM 785 O O . PHE B 1 29 ? 5.84 -14.516 -8.266 1 98.25 29 PHE B O 1
ATOM 792 N N . TYR B 1 30 ? 5.285 -15.477 -10.234 1 98.19 30 TYR B N 1
ATOM 793 C CA . TYR B 1 30 ? 4.055 -16.078 -9.742 1 98.19 30 TYR B CA 1
ATOM 794 C C . TYR B 1 30 ? 4.305 -17.516 -9.273 1 98.19 30 TYR B C 1
ATOM 796 O O . TYR B 1 30 ? 4.766 -18.359 -10.047 1 98.19 30 TYR B O 1
ATOM 804 N N . ASP B 1 31 ? 4.047 -17.797 -7.98 1 98.31 31 ASP B N 1
ATOM 805 C CA . ASP B 1 31 ? 4.086 -19.156 -7.449 1 98.31 31 ASP B CA 1
ATOM 806 C C . ASP B 1 31 ? 2.799 -19.906 -7.766 1 98.31 31 ASP B C 1
ATOM 808 O O . ASP B 1 31 ? 1.78 -19.719 -7.098 1 98.31 31 ASP B O 1
ATOM 812 N N . SER B 1 32 ? 2.865 -20.828 -8.734 1 97.19 32 SER B N 1
ATOM 813 C CA . SER B 1 32 ? 1.674 -21.531 -9.211 1 97.19 32 SER B CA 1
ATOM 814 C C . SER B 1 32 ? 1.18 -22.547 -8.18 1 97.19 32 SER B C 1
ATOM 816 O O . SER B 1 32 ? 0.027 -22.969 -8.234 1 97.19 32 SER B O 1
ATOM 818 N N . VAL B 1 33 ? 2.057 -22.953 -7.277 1 97.69 33 VAL B N 1
ATOM 819 C CA . VAL B 1 33 ? 1.652 -23.891 -6.234 1 97.69 33 VAL B CA 1
ATOM 820 C C . VAL B 1 33 ? 0.835 -23.172 -5.172 1 97.69 33 VAL B C 1
ATOM 822 O O . VAL B 1 33 ? -0.253 -23.609 -4.801 1 97.69 33 VAL B O 1
ATOM 825 N N . LYS B 1 34 ? 1.379 -21.984 -4.766 1 96.19 34 LYS B N 1
ATOM 826 C CA . LYS B 1 34 ? 0.716 -21.203 -3.719 1 96.19 34 LYS B CA 1
ATOM 827 C C . LYS B 1 34 ? -0.301 -20.234 -4.312 1 96.19 34 LYS B C 1
ATOM 829 O O . LYS B 1 34 ? -1.06 -19.594 -3.58 1 96.19 34 LYS B O 1
ATOM 834 N N . HIS B 1 35 ? -0.344 -20.125 -5.562 1 96.75 35 HIS B N 1
ATOM 835 C CA . HIS B 1 35 ? -1.24 -19.234 -6.289 1 96.75 35 HIS B CA 1
ATOM 836 C C . HIS B 1 35 ? -1.1 -17.797 -5.805 1 96.75 35 HIS B C 1
ATOM 838 O O . HIS B 1 35 ? -2.098 -17.141 -5.492 1 96.75 35 HIS B O 1
ATOM 844 N N . THR B 1 36 ? 0.149 -17.281 -5.734 1 97.94 36 THR B N 1
ATOM 845 C CA . THR B 1 36 ? 0.403 -15.922 -5.277 1 97.94 36 THR B CA 1
ATOM 846 C C . THR B 1 36 ? 1.694 -15.383 -5.883 1 97.94 36 THR B C 1
ATOM 848 O O . THR B 1 36 ? 2.576 -16.156 -6.27 1 97.94 36 THR B O 1
ATOM 851 N N . TRP B 1 37 ? 1.784 -14.094 -6.012 1 98.31 37 TRP B N 1
ATOM 852 C CA . TRP B 1 37 ? 3.01 -13.438 -6.457 1 98.31 37 TRP B CA 1
ATOM 853 C C . TRP B 1 37 ? 4.031 -13.367 -5.328 1 98.31 37 TRP B C 1
ATOM 855 O O . TRP B 1 37 ? 3.674 -13.102 -4.176 1 98.31 37 TRP B O 1
ATOM 865 N N . VAL B 1 38 ? 5.277 -13.641 -5.676 1 98.81 38 VAL B N 1
ATOM 866 C CA . VAL B 1 38 ? 6.41 -13.367 -4.801 1 98.81 38 VAL B CA 1
ATOM 867 C C . VAL B 1 38 ? 7.152 -12.125 -5.293 1 98.81 38 VAL B C 1
ATOM 869 O O . VAL B 1 38 ? 7.625 -12.094 -6.434 1 98.81 38 VAL B O 1
ATOM 872 N N . VAL B 1 39 ? 7.25 -11.094 -4.516 1 98.44 39 VAL B N 1
ATOM 873 C CA . VAL B 1 39 ? 7.84 -9.797 -4.836 1 98.44 39 VAL B CA 1
ATOM 874 C C . VAL B 1 39 ? 8.883 -9.43 -3.785 1 98.44 39 VAL B C 1
ATOM 876 O O . VAL B 1 39 ? 8.594 -9.438 -2.586 1 98.44 39 VAL B O 1
ATOM 879 N N . LYS B 1 40 ? 10.047 -9.07 -4.203 1 97.19 40 LYS B N 1
ATOM 880 C CA . LYS B 1 40 ? 11.125 -8.734 -3.277 1 97.19 40 LYS B CA 1
ATOM 881 C C . LYS B 1 40 ? 11.273 -9.805 -2.197 1 97.19 40 LYS B C 1
ATOM 883 O O . LYS B 1 40 ? 11.305 -9.484 -1.006 1 97.19 40 LYS B O 1
ATOM 888 N N . ASP B 1 41 ? 11.148 -11.039 -2.648 1 97.56 41 ASP B N 1
ATOM 889 C CA . ASP B 1 41 ? 11.367 -12.227 -1.829 1 97.56 41 ASP B CA 1
ATOM 890 C C . ASP B 1 41 ? 10.25 -12.391 -0.794 1 97.56 41 ASP B C 1
ATOM 892 O O . ASP B 1 41 ? 10.453 -13.016 0.247 1 97.56 41 ASP B O 1
ATOM 896 N N . THR B 1 42 ? 9.18 -11.727 -0.941 1 98.25 42 THR B N 1
ATOM 897 C CA . THR B 1 42 ? 8.016 -11.828 -0.074 1 98.25 42 THR B CA 1
ATOM 898 C C . THR B 1 42 ? 6.789 -12.273 -0.867 1 98.25 42 THR B C 1
ATOM 900 O O . THR B 1 42 ? 6.465 -11.688 -1.902 1 98.25 42 THR B O 1
ATOM 903 N N . ALA B 1 43 ? 6.125 -13.383 -0.402 1 98.62 43 ALA B N 1
ATOM 904 C CA . ALA B 1 43 ? 4.852 -13.758 -1.01 1 98.62 43 ALA B CA 1
ATOM 905 C C . ALA B 1 43 ? 3.76 -12.75 -0.681 1 98.62 43 ALA B C 1
ATOM 907 O O . ALA B 1 43 ? 3.594 -12.359 0.477 1 98.62 43 ALA B O 1
ATOM 908 N N . MET B 1 44 ? 3.098 -12.234 -1.659 1 98.69 44 MET B N 1
ATOM 909 C CA . MET B 1 44 ? 1.958 -11.344 -1.456 1 98.69 44 MET B CA 1
ATOM 910 C C . MET B 1 44 ? 0.708 -12.141 -1.088 1 98.69 44 MET B C 1
ATOM 912 O O . MET B 1 44 ? -0.126 -12.422 -1.947 1 98.69 44 MET B O 1
ATOM 916 N N . GLU B 1 45 ? 0.578 -12.484 0.117 1 98.31 45 GLU B N 1
ATOM 917 C CA . GLU B 1 45 ? -0.528 -13.273 0.653 1 98.31 45 GLU B CA 1
ATOM 918 C C . GLU B 1 45 ? -1.064 -12.664 1.945 1 98.31 45 GLU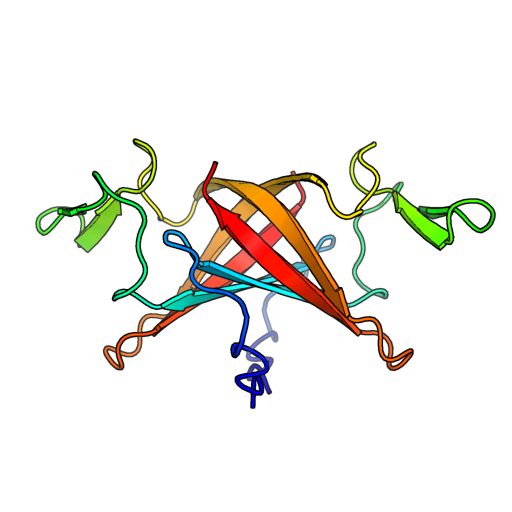 B C 1
ATOM 920 O O . GLU B 1 45 ? -0.429 -11.789 2.535 1 98.31 45 GLU B O 1
ATOM 925 N N . ILE B 1 46 ? -2.252 -13.125 2.262 1 97.12 46 ILE B N 1
ATOM 926 C CA . ILE B 1 46 ? -2.861 -12.625 3.488 1 97.12 46 ILE B CA 1
ATOM 927 C C . ILE B 1 46 ? -1.923 -12.867 4.668 1 97.12 46 ILE B C 1
ATOM 929 O O . ILE B 1 46 ? -1.37 -13.961 4.816 1 97.12 46 ILE B O 1
ATOM 933 N N . GLY B 1 47 ? -1.733 -11.836 5.445 1 97.38 47 GLY B N 1
ATOM 934 C CA . GLY B 1 47 ? -0.857 -11.922 6.602 1 97.38 47 GLY B CA 1
ATOM 935 C C . GLY B 1 47 ? 0.548 -11.422 6.324 1 97.38 47 GLY B C 1
ATOM 936 O O . GLY B 1 47 ? 1.297 -11.109 7.254 1 97.38 47 GLY B O 1
ATOM 937 N N . SER B 1 48 ? 1.017 -11.375 5.094 1 98.44 48 SER B N 1
ATOM 938 C CA . SER B 1 48 ? 2.344 -10.875 4.746 1 98.44 48 SER B CA 1
ATOM 939 C C . SER B 1 48 ? 2.438 -9.367 4.945 1 98.44 48 SER B C 1
ATOM 941 O O . SER B 1 48 ? 1.443 -8.648 4.793 1 98.44 48 SER B O 1
ATOM 943 N N . VAL B 1 49 ? 3.643 -8.938 5.332 1 98.69 49 VAL B N 1
ATOM 944 C CA . VAL B 1 49 ? 3.938 -7.512 5.449 1 98.69 49 VAL B CA 1
ATOM 945 C C . VAL B 1 49 ? 4.742 -7.051 4.234 1 98.69 49 VAL B C 1
ATOM 947 O O . VAL B 1 49 ? 5.789 -7.621 3.922 1 98.69 49 VAL B O 1
ATOM 950 N N . LEU B 1 50 ? 4.234 -6.027 3.52 1 98.62 50 LEU B N 1
ATOM 951 C CA . LEU B 1 50 ? 4.902 -5.422 2.373 1 98.62 50 LEU B CA 1
ATOM 952 C C . LEU B 1 50 ? 5.547 -4.094 2.758 1 98.62 50 LEU B C 1
ATOM 954 O O . LEU B 1 50 ? 5.035 -3.379 3.623 1 98.62 50 LEU B O 1
ATOM 958 N N . ARG B 1 51 ? 6.637 -3.822 2.125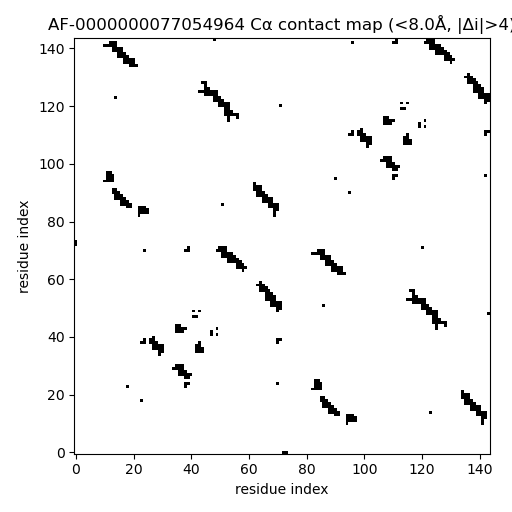 1 98.69 51 ARG B N 1
ATOM 959 C CA . ARG B 1 51 ? 7.289 -2.523 2.248 1 98.69 51 ARG B CA 1
ATOM 960 C C . ARG B 1 51 ? 7.191 -1.737 0.944 1 98.69 51 ARG B C 1
ATOM 962 O O . ARG B 1 51 ? 7.562 -2.24 -0.119 1 98.69 51 ARG B O 1
ATOM 969 N N . VAL B 1 52 ? 6.723 -0.52 1.123 1 98.31 52 VAL B N 1
ATOM 970 C CA . VAL B 1 52 ? 6.512 0.288 -0.074 1 98.31 52 VAL B CA 1
ATOM 971 C C . VAL B 1 52 ? 7.031 1.704 0.159 1 98.31 52 VAL B C 1
ATOM 973 O O . VAL B 1 52 ? 6.828 2.279 1.231 1 98.31 52 VAL B O 1
ATOM 976 N N . LYS B 1 53 ? 7.723 2.178 -0.784 1 97.69 53 LYS B N 1
ATOM 977 C CA . LYS B 1 53 ? 8.234 3.545 -0.747 1 97.69 53 LYS B CA 1
ATOM 978 C C . LYS B 1 53 ? 7.246 4.52 -1.384 1 97.69 53 LYS B C 1
ATOM 980 O O . LYS B 1 53 ? 6.738 4.266 -2.479 1 97.69 53 LYS B O 1
ATOM 985 N N . VAL B 1 54 ? 6.965 5.637 -0.708 1 97.31 54 VAL B N 1
ATOM 986 C CA . VAL B 1 54 ? 6.082 6.664 -1.255 1 97.31 54 VAL B CA 1
ATOM 987 C C . VAL B 1 54 ? 6.824 7.469 -2.318 1 97.31 54 VAL B C 1
ATOM 989 O O . VAL B 1 54 ? 7.781 8.18 -2.012 1 97.31 54 VAL B O 1
ATOM 992 N N . ASP B 1 55 ? 6.344 7.355 -3.502 1 96.06 55 ASP B N 1
ATOM 993 C CA . ASP B 1 55 ? 6.977 8.078 -4.602 1 96.06 55 ASP B CA 1
ATOM 994 C C . ASP B 1 55 ? 6.227 9.367 -4.914 1 96.06 55 ASP B C 1
ATOM 996 O O . ASP B 1 55 ? 6.828 10.352 -5.355 1 96.06 55 ASP B O 1
ATOM 1000 N N . ARG B 1 56 ? 4.902 9.344 -4.777 1 95.44 56 ARG B N 1
ATOM 1001 C CA . ARG B 1 56 ? 4.047 10.508 -4.965 1 95.44 56 ARG B CA 1
ATOM 1002 C C . ARG B 1 56 ? 2.869 10.484 -3.994 1 95.44 56 ARG B C 1
ATOM 1004 O O . ARG B 1 56 ? 2.424 9.414 -3.578 1 95.44 56 ARG B O 1
ATOM 1011 N N . ILE B 1 57 ? 2.422 11.672 -3.664 1 96.5 57 ILE B N 1
ATOM 1012 C CA . ILE B 1 57 ? 1.263 11.836 -2.793 1 96.5 57 ILE B CA 1
ATOM 1013 C C . ILE B 1 57 ? 0.288 12.836 -3.408 1 96.5 57 ILE B C 1
ATOM 1015 O O . ILE B 1 57 ? 0.693 13.906 -3.861 1 96.5 57 ILE B O 1
ATOM 1019 N N . HIS B 1 58 ? -0.989 12.422 -3.455 1 95.06 58 HIS B N 1
ATOM 1020 C CA . HIS B 1 58 ? -2.072 13.305 -3.871 1 95.06 58 HIS B CA 1
ATOM 1021 C C . HIS B 1 58 ? -3.143 13.414 -2.791 1 95.06 58 HIS B C 1
ATOM 1023 O O . HIS B 1 58 ? -3.824 12.43 -2.488 1 95.06 58 HIS B O 1
ATOM 1029 N N . ASP B 1 59 ? -3.26 14.547 -2.227 1 95.5 59 ASP B N 1
ATOM 1030 C CA . ASP B 1 59 ? -4.309 14.875 -1.267 1 95.5 59 ASP B CA 1
ATOM 1031 C C . ASP B 1 59 ? -5.25 15.938 -1.825 1 95.5 59 ASP B C 1
ATOM 1033 O O . ASP B 1 59 ? -4.902 17.125 -1.872 1 95.5 59 ASP B O 1
ATOM 1037 N N . ASN B 1 60 ? -6.496 15.492 -2.174 1 94.94 60 ASN B N 1
ATOM 1038 C CA . ASN B 1 60 ? -7.48 16.406 -2.73 1 94.94 60 ASN B CA 1
ATOM 1039 C C . ASN B 1 60 ? -8.336 17.047 -1.638 1 94.94 60 ASN B C 1
ATOM 1041 O O . ASN B 1 60 ? -9.375 17.641 -1.925 1 94.94 60 ASN B O 1
ATOM 1045 N N . ASN B 1 61 ? -8.062 16.906 -0.471 1 94.88 61 ASN B N 1
ATOM 1046 C CA . ASN B 1 61 ? -8.797 17.406 0.678 1 94.88 61 ASN B CA 1
ATOM 1047 C C . ASN B 1 61 ? -10.227 16.891 0.707 1 94.88 61 ASN B C 1
ATOM 1049 O O . ASN B 1 61 ? -11.164 17.641 1.004 1 94.88 61 ASN B O 1
ATOM 1053 N N . ASP B 1 62 ? -10.414 15.719 0.198 1 96.94 62 ASP B N 1
ATOM 1054 C CA . ASP B 1 62 ? -11.719 15.062 0.244 1 96.94 62 ASP B CA 1
ATOM 1055 C C . ASP B 1 62 ? -11.758 13.984 1.324 1 96.94 62 ASP B C 1
ATOM 1057 O O . ASP B 1 62 ? -12.711 13.219 1.407 1 96.94 62 ASP B O 1
ATOM 1061 N N . GLY B 1 63 ? -10.758 13.914 2.121 1 96.25 63 GLY B N 1
ATOM 1062 C CA . GLY B 1 63 ? -10.68 12.922 3.184 1 96.25 63 GLY B CA 1
ATOM 1063 C C . GLY B 1 63 ? -9.93 11.664 2.779 1 96.25 63 GLY B C 1
ATOM 1064 O O . GLY B 1 63 ? -9.75 10.758 3.592 1 96.25 63 GLY B O 1
ATOM 1065 N N . MET B 1 64 ? -9.461 11.648 1.519 1 97.12 64 MET B N 1
ATOM 1066 C CA . MET B 1 64 ? -8.672 10.531 1.011 1 97.12 64 MET B CA 1
ATOM 1067 C C . MET B 1 64 ? -7.277 10.977 0.602 1 97.12 64 MET B C 1
ATOM 1069 O O . MET B 1 64 ? -7.121 12.016 -0.045 1 97.12 64 MET B O 1
ATOM 1073 N N . ILE B 1 65 ? -6.285 10.219 1.072 1 97.81 65 ILE B N 1
ATOM 1074 C CA . ILE B 1 65 ? -4.922 10.469 0.619 1 97.81 65 ILE B CA 1
ATOM 1075 C C . ILE B 1 65 ? -4.52 9.406 -0.405 1 97.81 65 ILE B C 1
ATOM 1077 O O . ILE B 1 65 ? -4.5 8.211 -0.097 1 97.81 65 ILE B O 1
ATOM 1081 N N . ASN B 1 66 ? -4.203 9.852 -1.561 1 97.38 66 ASN B N 1
ATOM 1082 C CA . ASN B 1 66 ? -3.76 8.93 -2.605 1 97.38 66 ASN B CA 1
ATOM 1083 C C . ASN B 1 66 ? -2.238 8.906 -2.723 1 97.38 66 ASN B C 1
ATOM 1085 O O . ASN B 1 66 ? -1.589 9.953 -2.641 1 97.38 66 ASN B O 1
ATOM 1089 N N . LEU B 1 67 ? -1.686 7.668 -2.867 1 97.25 67 LEU B N 1
ATOM 1090 C CA . LEU B 1 67 ? -0.244 7.465 -2.971 1 97.25 67 LEU B CA 1
ATOM 1091 C C . LEU B 1 67 ? 0.106 6.668 -4.223 1 97.25 67 LEU B C 1
ATOM 1093 O O . LEU B 1 67 ? -0.641 5.773 -4.621 1 97.25 67 LEU B O 1
ATOM 1097 N N . ILE B 1 68 ? 1.162 7.039 -4.82 1 96.19 68 ILE B N 1
ATOM 1098 C CA . ILE B 1 68 ? 1.9 6.172 -5.73 1 96.19 68 ILE B CA 1
ATOM 1099 C C . ILE B 1 68 ? 3.18 5.684 -5.055 1 96.19 68 ILE B C 1
ATOM 1101 O O . ILE B 1 68 ? 3.988 6.488 -4.586 1 96.19 68 ILE B O 1
ATOM 1105 N N . CYS B 1 69 ? 3.254 4.387 -5.012 1 97 69 CYS B N 1
ATOM 1106 C CA . CYS B 1 69 ? 4.387 3.795 -4.305 1 97 69 CYS B CA 1
ATOM 1107 C C . CYS B 1 69 ? 5.105 2.777 -5.18 1 97 69 CYS B C 1
ATOM 1109 O O . CYS B 1 69 ? 4.629 2.438 -6.266 1 97 69 CYS B O 1
ATOM 1111 N N . SER B 1 70 ? 6.262 2.346 -4.707 1 96.31 70 SER B N 1
ATOM 1112 C CA . SER B 1 70 ? 7.012 1.245 -5.301 1 96.31 70 SER B CA 1
ATOM 1113 C C . SER B 1 70 ? 7.449 0.239 -4.242 1 96.31 70 SER B C 1
ATOM 1115 O O . SER B 1 70 ? 7.793 0.62 -3.123 1 96.31 70 SER B O 1
ATOM 1117 N N . PHE B 1 71 ? 7.438 -1.001 -4.688 1 97.69 71 PHE B N 1
ATOM 1118 C CA . PHE B 1 71 ? 7.957 -2.035 -3.799 1 97.69 71 PHE B CA 1
ATOM 1119 C C . PHE B 1 71 ? 9.422 -1.777 -3.467 1 97.69 71 PHE B C 1
ATOM 1121 O O . PHE B 1 71 ? 10.188 -1.33 -4.324 1 97.69 71 PHE B O 1
ATOM 1128 N N . VAL B 1 72 ? 9.82 -2.074 -2.164 1 96.38 72 VAL B N 1
ATOM 1129 C CA . VAL B 1 72 ? 11.227 -1.967 -1.771 1 96.38 72 VAL B CA 1
ATOM 1130 C C . VAL B 1 72 ? 11.648 -3.23 -1.029 1 96.38 72 VAL B C 1
ATOM 1132 O O . VAL B 1 72 ? 10.812 -3.928 -0.446 1 96.38 72 VAL B O 1
#

Sequence (144 aa):
MIRLHYLGLIVEGLFNASVPEDLMPSGSFYDSVKHTWVVKDTAMEIGSVLRVKVDRIHDNNDGMINLICSFVMIRLHYLGLIVEGLFNASVPEDLMPSGSFYDSVKHTWVVKDTAMEIGSVLRVKVDRIHDNNDGMINLICSFV

Secondary st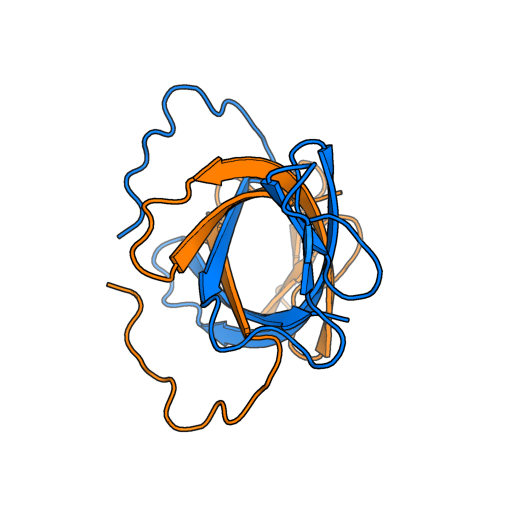ructure (DSSP, 8-state):
-----GGG---SSEEEEEEEGGGPPTT-EEETTTTEEEETTEE--TTPEEEEEEEEEEE-SSSEEEEEEEE-/-----GGG---SSEEEEEEEGGGPPTT-EEETTTTEEEETTEE--TTPEEEEEEEEEEE-SSSEEEEEEEE-

Radius of gyration: 14.65 Å; Cα contacts (8 Å, |Δi|>4): 306; chains: 2; bounding box: 31×46×35 Å

Foldseek 3Di:
DPPCCVPPPPDPPDDDDDDDPVPADPPKDADPVVRFIQHPNWTPDPPTDFDWAFPDWDDPVPPDIDTDIHGD/DPPCCVPPPPDPPDDDDDDDPVPADPPKDADPVVRFIQHPNWTPDPPTDWDWAFPDWDDPVPPDIDTDIHGD